Protein AF-A0A090EZD6-F1 (afdb_monomer)

pLDDT: mean 72.9, std 21.99, range [32.62, 94.94]

Secondary structure (DSSP, 8-state):
--HHHHHHHHHHHHHHHHHHHHHTT--S---GGGGGGHHHHHHHHHTPPS--S-----TTSTTSSSS--------

Radius of gyration: 15.55 Å; Cα contacts (8 Å, |Δi|>4): 60; chains: 1; bounding box: 44×37×36 Å

Structure (mmCIF, N/CA/C/O backbone):
data_AF-A0A090EZD6-F1
#
_entry.id   AF-A0A090EZD6-F1
#
loop_
_atom_site.group_PDB
_atom_site.id
_atom_site.type_symbol
_atom_site.label_atom_id
_atom_site.label_alt_id
_atom_site.label_comp_id
_atom_site.label_asym_id
_atom_site.label_entity_id
_atom_site.label_seq_id
_atom_site.pdbx_PDB_ins_code
_atom_site.Cartn_x
_atom_site.Cartn_y
_atom_site.Cartn_z
_atom_site.occupancy
_atom_site.B_iso_or_equiv
_atom_site.auth_seq_id
_atom_site.auth_comp_id
_atom_site.auth_asym_id
_atom_site.auth_atom_id
_atom_site.pdbx_PDB_model_num
ATOM 1 N N . MET A 1 1 ? 7.345 -0.509 -27.820 1.00 47.22 1 MET A N 1
ATOM 2 C CA . MET A 1 1 ? 7.799 -0.466 -26.413 1.00 47.22 1 MET A CA 1
ATOM 3 C C . MET A 1 1 ? 6.704 0.157 -25.552 1.00 47.22 1 MET A C 1
ATOM 5 O O . MET A 1 1 ? 6.685 1.362 -25.363 1.00 47.22 1 MET A O 1
ATOM 9 N N . ALA A 1 2 ? 5.725 -0.642 -25.126 1.00 50.78 2 ALA A N 1
ATOM 10 C CA . ALA A 1 2 ? 4.596 -0.186 -24.297 1.00 50.78 2 ALA A CA 1
ATOM 11 C C . ALA A 1 2 ? 4.372 -1.082 -23.066 1.00 50.78 2 ALA A C 1
ATOM 13 O O . ALA A 1 2 ? 3.718 -0.665 -22.118 1.00 50.78 2 ALA A O 1
ATOM 14 N N . VAL A 1 3 ? 4.954 -2.288 -23.076 1.00 45.12 3 VAL A N 1
ATOM 15 C CA . VAL A 1 3 ? 4.878 -3.255 -21.975 1.00 45.12 3 VAL A CA 1
ATOM 16 C C . VAL A 1 3 ? 5.613 -2.723 -20.740 1.00 45.12 3 VAL A C 1
ATOM 18 O O . VAL A 1 3 ? 5.032 -2.717 -19.668 1.00 45.12 3 VAL A O 1
ATOM 21 N N . ALA A 1 4 ? 6.809 -2.143 -20.906 1.00 58.16 4 ALA A N 1
ATOM 22 C CA . ALA A 1 4 ? 7.594 -1.615 -19.784 1.00 58.16 4 ALA A CA 1
ATOM 23 C C . ALA A 1 4 ? 6.903 -0.465 -19.022 1.00 58.16 4 ALA A C 1
ATOM 25 O O . ALA A 1 4 ? 6.958 -0.425 -17.802 1.00 58.16 4 ALA A O 1
ATOM 26 N N . LYS A 1 5 ? 6.209 0.447 -19.721 1.00 61.28 5 LYS A N 1
ATOM 27 C CA . LYS A 1 5 ? 5.528 1.584 -19.071 1.00 61.28 5 LYS A CA 1
ATOM 28 C C . LYS A 1 5 ? 4.297 1.144 -18.273 1.00 61.28 5 LYS A C 1
ATOM 30 O O . LYS A 1 5 ? 4.146 1.550 -17.128 1.00 61.28 5 LYS A O 1
ATOM 35 N N . LYS A 1 6 ? 3.474 0.263 -18.854 1.00 64.19 6 LYS A N 1
ATOM 36 C CA . LYS A 1 6 ? 2.280 -0.276 -18.183 1.00 64.19 6 LYS A CA 1
ATOM 37 C C . LYS A 1 6 ? 2.637 -1.115 -16.959 1.00 64.19 6 LYS A C 1
ATOM 39 O O . LYS A 1 6 ? 1.905 -1.086 -15.978 1.00 64.19 6 LYS A O 1
ATOM 44 N N . ASP A 1 7 ? 3.748 -1.843 -17.022 1.00 75.00 7 ASP A N 1
ATOM 45 C CA . ASP A 1 7 ? 4.251 -2.631 -15.898 1.00 75.00 7 ASP A CA 1
ATOM 46 C C . ASP A 1 7 ? 4.683 -1.726 -14.731 1.00 75.00 7 ASP A C 1
ATOM 48 O O . ASP A 1 7 ? 4.247 -1.919 -13.599 1.00 75.00 7 ASP A O 1
ATOM 52 N N . GLN A 1 8 ? 5.406 -0.636 -15.021 1.00 78.56 8 GLN A N 1
ATOM 53 C CA . GLN A 1 8 ? 5.786 0.354 -14.006 1.00 78.56 8 GLN A CA 1
ATOM 54 C C . GLN A 1 8 ? 4.577 1.020 -13.328 1.00 78.56 8 GLN A C 1
ATOM 56 O O . GLN A 1 8 ? 4.568 1.171 -12.109 1.00 78.56 8 GLN A O 1
ATOM 61 N N . GLU A 1 9 ? 3.536 1.386 -14.082 1.00 85.19 9 GLU A N 1
ATOM 62 C CA . GLU A 1 9 ? 2.302 1.949 -13.510 1.00 85.19 9 GLU A CA 1
ATOM 63 C C . GLU A 1 9 ? 1.620 0.955 -12.557 1.00 85.19 9 GLU A C 1
ATOM 65 O O . GLU A 1 9 ? 1.173 1.322 -11.469 1.00 85.19 9 GLU A O 1
ATOM 70 N N . ARG A 1 10 ? 1.582 -0.331 -12.926 1.00 87.69 10 ARG A N 1
ATOM 71 C CA . ARG A 1 10 ? 1.003 -1.391 -12.090 1.00 87.69 10 ARG A CA 1
ATOM 72 C C . ARG A 1 10 ? 1.793 -1.632 -10.813 1.00 87.69 10 ARG A C 1
ATOM 74 O O . ARG A 1 10 ? 1.176 -1.818 -9.768 1.00 87.69 10 ARG A O 1
ATOM 81 N N . VAL A 1 11 ? 3.119 -1.570 -10.881 1.00 88.19 11 VAL A N 1
ATOM 82 C CA . VAL A 1 11 ? 4.010 -1.655 -9.717 1.00 88.19 11 VAL A CA 1
ATOM 83 C C . VAL A 1 11 ? 3.738 -0.503 -8.740 1.00 88.19 11 VAL A C 1
ATOM 85 O O . VAL A 1 11 ? 3.580 -0.741 -7.542 1.00 88.19 11 VAL A O 1
ATOM 88 N N . ILE A 1 12 ? 3.591 0.729 -9.242 1.00 88.94 12 ILE A N 1
ATOM 89 C CA . ILE A 1 12 ? 3.257 1.901 -8.414 1.00 88.94 12 ILE A CA 1
ATOM 90 C C . ILE A 1 12 ? 1.887 1.734 -7.750 1.00 88.94 12 ILE A C 1
ATOM 92 O O . ILE A 1 12 ? 1.742 1.965 -6.547 1.00 88.94 12 ILE A O 1
ATOM 96 N N . TYR A 1 13 ? 0.880 1.289 -8.502 1.00 91.50 13 TYR A N 1
ATOM 97 C CA . TYR A 1 13 ? -0.449 1.071 -7.939 1.00 91.50 13 TYR A CA 1
ATOM 98 C C . TYR A 1 13 ? -0.473 -0.054 -6.906 1.00 91.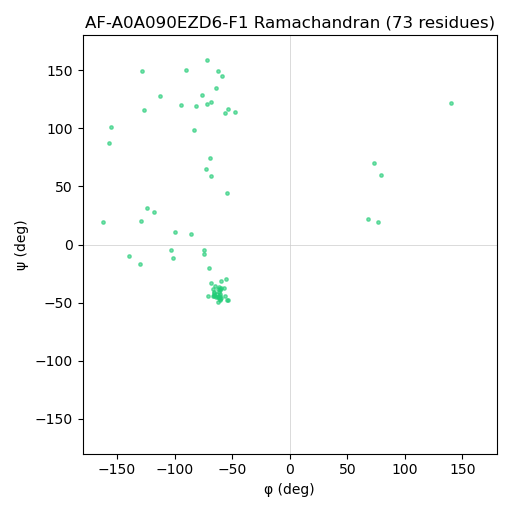50 13 TYR A C 1
ATOM 100 O O . TYR A 1 13 ? -1.068 0.128 -5.845 1.00 91.50 13 TYR A O 1
ATOM 108 N N . ALA A 1 14 ? 0.191 -1.181 -7.169 1.00 93.19 14 ALA A N 1
ATOM 109 C CA . ALA A 1 14 ? 0.296 -2.282 -6.218 1.00 93.19 14 ALA A CA 1
ATOM 110 C C . ALA A 1 14 ? 0.837 -1.777 -4.874 1.00 93.19 14 ALA A C 1
ATOM 112 O O . ALA A 1 14 ? 0.229 -2.005 -3.828 1.00 93.19 14 ALA A O 1
ATOM 113 N N . TRP A 1 15 ? 1.917 -0.998 -4.919 1.00 94.12 15 TRP A N 1
ATOM 114 C CA . TRP A 1 15 ? 2.527 -0.374 -3.751 1.00 94.12 15 TRP A CA 1
ATOM 115 C C . TRP A 1 15 ? 1.595 0.584 -3.006 1.00 94.12 15 TRP A C 1
ATOM 117 O O . TRP A 1 15 ? 1.426 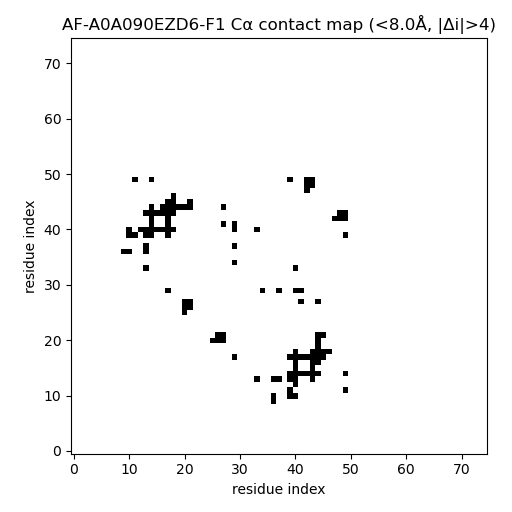0.473 -1.790 1.00 94.12 15 TRP A O 1
ATOM 127 N N . MET A 1 16 ? 0.915 1.481 -3.719 1.00 93.69 16 MET A N 1
ATOM 128 C CA . MET A 1 16 ? -0.046 2.405 -3.110 1.00 93.69 16 MET A CA 1
ATOM 129 C C . MET A 1 16 ? -1.193 1.653 -2.413 1.00 93.69 16 MET A C 1
ATOM 131 O O . MET A 1 16 ? -1.617 2.028 -1.319 1.00 93.69 16 MET A O 1
ATOM 135 N N . TYR A 1 17 ? -1.666 0.554 -3.006 1.00 93.75 17 TYR A N 1
ATOM 136 C CA . TYR A 1 17 ? -2.691 -0.295 -2.400 1.00 93.75 17 TYR A CA 1
ATOM 137 C C . TYR A 1 17 ? -2.188 -1.051 -1.165 1.00 93.75 17 TYR A C 1
ATOM 139 O O . TYR A 1 17 ? -2.963 -1.244 -0.229 1.00 93.75 17 TYR A O 1
ATOM 147 N N . GLY A 1 18 ? -0.912 -1.440 -1.125 1.00 94.19 18 GLY A N 1
ATOM 148 C CA . GLY A 1 18 ? -0.276 -1.993 0.071 1.00 94.19 18 GLY A CA 1
ATOM 149 C C . GLY A 1 18 ? -0.247 -0.994 1.228 1.00 94.19 18 GLY A C 1
ATOM 150 O O . GLY A 1 18 ? -0.704 -1.307 2.328 1.00 94.19 18 GLY A O 1
ATOM 151 N N . GLN A 1 19 ? 0.203 0.239 0.958 1.00 94.31 19 GLN A N 1
ATOM 152 C CA . GLN A 1 19 ? 0.177 1.350 1.924 1.00 94.31 19 GLN A CA 1
ATOM 153 C C . GLN A 1 19 ? -1.237 1.570 2.473 1.00 94.31 19 GLN A C 1
ATOM 155 O O . GLN A 1 19 ? -1.436 1.678 3.685 1.00 94.31 19 GLN A O 1
ATOM 160 N N . GLN A 1 20 ? -2.232 1.622 1.581 1.00 94.06 20 GLN A N 1
ATOM 161 C CA . GLN A 1 20 ? -3.625 1.816 1.967 1.00 94.06 20 GLN A CA 1
ATOM 162 C C . GLN A 1 20 ? -4.140 0.655 2.821 1.00 94.06 20 GLN A C 1
ATOM 164 O O . GLN A 1 20 ? -4.773 0.891 3.843 1.00 94.06 20 GLN A O 1
ATOM 169 N N . ALA A 1 21 ? -3.822 -0.592 2.467 1.00 92.88 21 ALA A N 1
ATOM 170 C CA . ALA A 1 21 ? -4.218 -1.756 3.252 1.00 92.88 21 ALA A CA 1
ATOM 171 C C . ALA A 1 21 ? -3.653 -1.715 4.680 1.00 92.88 21 ALA A C 1
ATOM 173 O O . ALA A 1 21 ? -4.379 -2.019 5.625 1.00 92.88 21 ALA A O 1
ATOM 174 N N . ARG A 1 22 ? -2.407 -1.258 4.857 1.00 91.25 22 ARG A N 1
ATOM 175 C CA . ARG A 1 22 ? -1.845 -1.015 6.191 1.00 91.25 22 ARG A CA 1
ATOM 176 C C . ARG A 1 22 ? -2.592 0.089 6.942 1.00 91.25 22 ARG A C 1
ATOM 178 O O . ARG A 1 22 ? -2.891 -0.092 8.119 1.00 91.25 22 ARG A O 1
ATOM 185 N N . LYS A 1 23 ? -2.895 1.219 6.291 1.00 91.06 23 LYS A N 1
ATOM 186 C CA . LYS A 1 23 ? -3.661 2.326 6.903 1.00 91.06 23 LYS A CA 1
ATOM 187 C C . LYS A 1 23 ? -5.068 1.892 7.320 1.00 91.06 23 LYS A C 1
ATOM 189 O O . LYS A 1 23 ? -5.539 2.300 8.374 1.00 91.06 23 LYS A O 1
ATOM 194 N N . ASP A 1 24 ? -5.690 1.024 6.528 1.00 92.94 24 ASP A N 1
ATOM 195 C CA . ASP A 1 24 ? -6.999 0.429 6.805 1.00 92.94 24 ASP A CA 1
ATOM 196 C C . ASP A 1 24 ? -6.953 -0.651 7.906 1.00 92.94 24 ASP A C 1
ATOM 198 O O . ASP A 1 24 ? -7.993 -1.200 8.264 1.00 92.94 24 ASP A O 1
ATOM 202 N N . GLY A 1 25 ? -5.769 -1.016 8.416 1.00 91.81 25 GLY A N 1
ATOM 203 C CA . GLY A 1 25 ? -5.606 -2.090 9.402 1.00 91.81 25 GLY A CA 1
ATOM 204 C C . GLY A 1 25 ? -5.904 -3.489 8.851 1.00 91.81 25 GLY A C 1
ATOM 205 O O . GLY A 1 25 ? -6.231 -4.395 9.617 1.00 91.81 25 GLY A O 1
ATOM 206 N N . LYS A 1 26 ? -5.822 -3.673 7.528 1.00 92.12 26 LYS A N 1
ATOM 207 C CA . LYS A 1 26 ? -6.023 -4.975 6.883 1.00 92.12 26 LYS A CA 1
ATOM 208 C C . LYS A 1 26 ? -4.850 -5.903 7.163 1.00 92.12 26 LYS A C 1
ATOM 210 O O . LYS A 1 26 ? -3.732 -5.479 7.451 1.00 92.12 26 LYS A O 1
ATOM 215 N N . GLU A 1 27 ? -5.113 -7.195 7.022 1.00 91.44 27 GLU A N 1
ATOM 216 C CA . GLU A 1 27 ? -4.075 -8.213 7.090 1.00 91.44 27 GLU A CA 1
ATOM 217 C C . GLU A 1 27 ? -3.054 -8.024 5.964 1.00 91.44 27 GLU A C 1
ATOM 219 O O . GLU A 1 27 ? -3.385 -7.577 4.861 1.00 91.44 27 GLU A O 1
ATOM 224 N N . ARG A 1 28 ? -1.804 -8.412 6.235 1.00 92.62 28 ARG A N 1
ATOM 225 C CA . ARG A 1 28 ? -0.706 -8.425 5.260 1.00 92.62 28 ARG A CA 1
ATOM 226 C C . ARG A 1 28 ? -0.900 -9.567 4.257 1.00 92.62 28 ARG A C 1
ATOM 228 O O . ARG A 1 28 ? -0.136 -10.529 4.235 1.00 92.62 28 ARG A O 1
ATOM 235 N N . ASN A 1 29 ? -1.962 -9.483 3.465 1.00 93.25 29 ASN A N 1
ATOM 236 C CA . ASN A 1 29 ? -2.367 -10.488 2.497 1.00 93.25 29 ASN A CA 1
ATOM 237 C C . ASN A 1 29 ? -2.534 -9.834 1.123 1.00 93.25 29 ASN A C 1
ATOM 239 O O . ASN A 1 29 ? -3.392 -8.971 0.936 1.00 93.25 29 ASN A O 1
ATOM 243 N N . VAL A 1 30 ? -1.690 -10.247 0.177 1.00 93.75 30 VAL A N 1
ATOM 244 C CA . VAL A 1 30 ? -1.694 -9.721 -1.189 1.00 93.75 30 VAL A CA 1
ATOM 245 C C . VAL A 1 30 ? -2.935 -10.245 -1.921 1.00 93.75 30 VAL A C 1
ATOM 247 O O . VAL A 1 30 ? -3.073 -11.459 -2.087 1.00 93.75 30 VAL A O 1
ATOM 250 N N . PRO A 1 31 ? -3.826 -9.372 -2.422 1.00 92.25 31 PRO A N 1
ATOM 251 C CA . PRO A 1 31 ? -4.950 -9.809 -3.242 1.00 92.25 31 PRO A CA 1
ATOM 252 C C . PRO A 1 31 ? -4.471 -10.546 -4.497 1.00 92.25 31 PRO A C 1
ATOM 254 O O . PRO A 1 31 ? -3.493 -10.133 -5.113 1.00 92.25 31 PRO A O 1
ATOM 257 N N . ALA A 1 32 ? -5.206 -11.568 -4.947 1.00 91.94 32 ALA A N 1
ATOM 258 C CA . ALA A 1 32 ? -4.850 -12.341 -6.147 1.00 91.94 32 ALA A CA 1
ATOM 259 C C . ALA A 1 32 ? -4.661 -11.467 -7.405 1.00 91.94 32 ALA A C 1
ATOM 261 O O . ALA A 1 32 ? -3.836 -11.776 -8.257 1.00 91.94 32 ALA A O 1
ATOM 262 N N . TYR A 1 33 ? -5.378 -10.341 -7.486 1.00 88.56 33 TYR A N 1
ATOM 263 C CA . TYR A 1 33 ? -5.217 -9.334 -8.539 1.00 88.56 33 TYR A CA 1
ATOM 264 C C . TYR A 1 33 ? -3.807 -8.725 -8.601 1.00 88.56 33 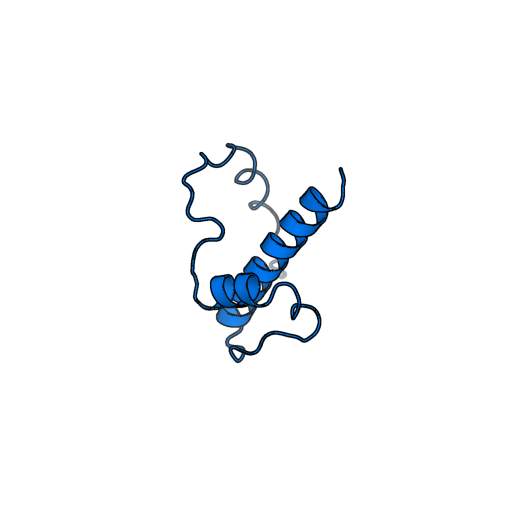TYR A C 1
ATOM 266 O O . TYR A 1 33 ? -3.339 -8.351 -9.669 1.00 88.56 33 TYR A O 1
ATOM 274 N N . TRP A 1 34 ? -3.134 -8.628 -7.454 1.00 93.00 34 TRP A N 1
ATOM 275 C CA . TRP A 1 34 ? -1.785 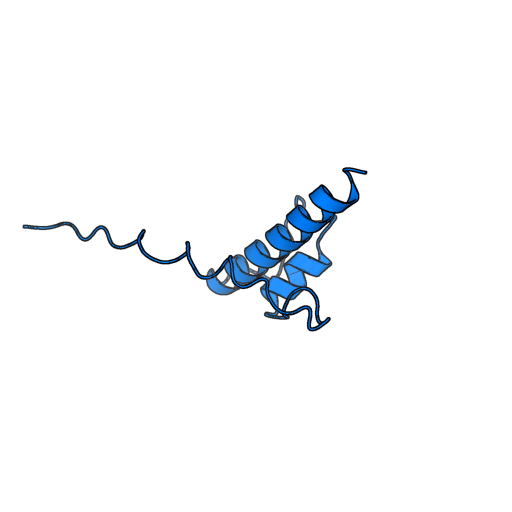-8.091 -7.317 1.00 93.00 34 TRP A CA 1
ATOM 276 C C . TRP A 1 34 ? -0.719 -9.186 -7.226 1.00 93.00 34 TRP A C 1
ATOM 278 O O . TRP A 1 34 ? 0.423 -8.866 -6.926 1.00 93.00 34 TRP A O 1
ATOM 288 N N . ALA A 1 35 ? -1.043 -10.459 -7.490 1.00 90.25 35 ALA A N 1
ATOM 289 C CA . ALA A 1 35 ? -0.084 -11.562 -7.374 1.00 90.25 35 ALA A CA 1
ATOM 290 C C . ALA A 1 35 ? 1.168 -11.359 -8.250 1.00 90.25 35 ALA A C 1
ATOM 292 O O . ALA A 1 35 ? 2.277 -11.642 -7.805 1.00 90.25 35 ALA A O 1
ATOM 293 N N . GLU A 1 36 ? 1.005 -10.798 -9.452 1.00 90.31 36 GLU A N 1
ATOM 294 C CA . GLU A 1 36 ? 2.111 -10.475 -10.371 1.00 90.31 36 GLU A CA 1
ATOM 295 C C . GLU A 1 36 ? 2.993 -9.309 -9.879 1.00 90.31 36 GLU A C 1
ATOM 297 O O . GLU A 1 36 ? 4.146 -9.196 -10.278 1.00 90.31 36 GLU A O 1
ATOM 302 N N . HIS A 1 37 ? 2.483 -8.470 -8.971 1.00 91.62 37 HIS A N 1
ATOM 303 C CA . HIS A 1 37 ? 3.195 -7.333 -8.372 1.00 91.62 37 HIS A CA 1
ATOM 304 C C . HIS A 1 37 ? 3.219 -7.432 -6.839 1.00 91.62 37 HIS A C 1
ATOM 306 O O . HIS A 1 37 ? 3.204 -6.419 -6.132 1.00 91.62 37 HIS A O 1
ATOM 312 N N . ALA A 1 38 ? 3.233 -8.664 -6.319 1.00 92.38 38 ALA A N 1
ATOM 313 C CA . ALA A 1 38 ? 3.103 -8.939 -4.893 1.00 92.38 38 ALA A CA 1
ATOM 314 C C . ALA A 1 38 ? 4.219 -8.277 -4.082 1.00 92.38 38 ALA A C 1
ATOM 316 O O . ALA A 1 38 ? 3.966 -7.748 -3.004 1.00 92.38 38 ALA A O 1
ATOM 317 N N . GLU A 1 39 ? 5.435 -8.244 -4.626 1.00 91.69 39 GLU A N 1
ATOM 318 C CA . GLU A 1 39 ? 6.582 -7.586 -4.001 1.00 91.69 39 GLU A CA 1
ATOM 319 C C . GLU A 1 39 ? 6.336 -6.089 -3.790 1.00 91.69 39 GLU A C 1
ATOM 321 O O . GLU A 1 39 ? 6.530 -5.587 -2.687 1.00 91.69 39 GLU A O 1
ATOM 326 N N . ALA A 1 40 ? 5.840 -5.387 -4.811 1.00 91.38 40 ALA A N 1
ATOM 327 C CA . ALA A 1 40 ? 5.543 -3.961 -4.726 1.00 91.38 40 ALA A CA 1
ATOM 328 C C . ALA A 1 40 ? 4.405 -3.678 -3.736 1.00 91.38 40 ALA A C 1
ATOM 330 O O . ALA A 1 40 ? 4.509 -2.764 -2.918 1.00 91.38 40 ALA A O 1
ATOM 331 N N . TRP A 1 41 ? 3.3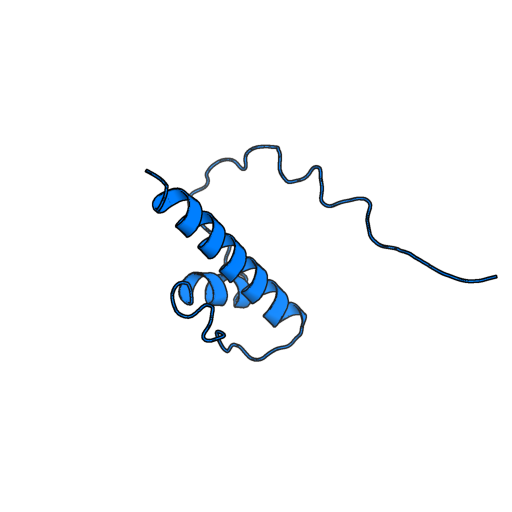50 -4.500 -3.754 1.00 94.94 41 TRP A N 1
ATOM 332 C CA . TRP A 1 41 ? 2.259 -4.408 -2.782 1.00 94.94 41 TRP A CA 1
ATOM 333 C C . TRP A 1 41 ? 2.758 -4.603 -1.348 1.00 94.94 41 TRP A C 1
ATOM 335 O O . TRP A 1 41 ? 2.435 -3.810 -0.466 1.00 94.94 41 TRP A O 1
ATOM 345 N N . LEU A 1 42 ? 3.594 -5.616 -1.110 1.00 94.62 42 LEU A N 1
ATOM 346 C CA . LEU A 1 42 ? 4.165 -5.876 0.210 1.00 94.62 42 LEU A CA 1
ATOM 347 C C . LEU A 1 42 ? 5.098 -4.751 0.653 1.00 94.62 42 LEU A C 1
ATOM 349 O O . LEU A 1 42 ? 4.993 -4.316 1.791 1.00 94.62 42 LEU A O 1
ATOM 353 N N . GLN A 1 43 ? 5.931 -4.213 -0.240 1.00 93.69 43 GLN A N 1
ATOM 354 C CA . GLN A 1 43 ? 6.760 -3.041 0.052 1.00 93.69 43 GLN A CA 1
ATOM 355 C C . GLN A 1 43 ? 5.912 -1.853 0.506 1.00 93.69 43 GLN A C 1
ATOM 357 O O . GLN A 1 43 ? 6.232 -1.218 1.506 1.00 93.69 43 GLN A O 1
ATOM 362 N N . GLY A 1 44 ? 4.798 -1.587 -0.177 1.00 93.06 44 GLY A N 1
ATOM 363 C CA . GLY A 1 44 ? 3.865 -0.543 0.227 1.00 93.06 44 GLY A CA 1
ATOM 364 C C . GLY A 1 44 ? 3.243 -0.810 1.594 1.00 93.06 44 GLY A C 1
ATOM 365 O O . GLY A 1 44 ? 3.206 0.078 2.445 1.00 93.06 44 GLY A O 1
ATOM 366 N N . PHE A 1 45 ? 2.811 -2.049 1.835 1.00 94.81 45 PHE A N 1
ATOM 367 C CA . PHE A 1 45 ? 2.269 -2.464 3.127 1.00 94.81 45 PHE A CA 1
ATOM 368 C C . PHE A 1 45 ? 3.301 -2.305 4.248 1.00 94.81 45 PHE A C 1
ATOM 370 O O . PHE A 1 45 ? 2.994 -1.747 5.294 1.00 94.81 45 PHE A O 1
ATOM 377 N N . ASP A 1 46 ? 4.543 -2.719 4.023 1.00 93.44 46 ASP A N 1
ATOM 378 C CA . ASP A 1 46 ? 5.639 -2.615 4.988 1.00 93.44 46 ASP A CA 1
ATOM 379 C C . ASP A 1 46 ? 6.174 -1.169 5.120 1.00 93.44 46 ASP A C 1
ATOM 381 O O . ASP A 1 46 ? 6.939 -0.861 6.033 1.00 93.44 46 ASP A O 1
ATOM 385 N N . GLY A 1 47 ? 5.727 -0.242 4.261 1.00 90.00 47 GLY A N 1
ATOM 386 C CA . GLY A 1 47 ? 6.151 1.162 4.251 1.00 90.00 47 GLY A CA 1
ATOM 387 C C . GLY A 1 47 ? 7.535 1.397 3.636 1.00 90.00 47 GLY A C 1
ATOM 388 O O . GLY A 1 47 ? 8.152 2.429 3.892 1.00 90.00 47 GLY A O 1
ATOM 389 N N . VAL A 1 48 ? 8.033 0.452 2.842 1.00 90.62 48 VAL A N 1
ATOM 390 C CA . VAL A 1 48 ? 9.288 0.563 2.092 1.00 90.62 48 VAL A CA 1
ATOM 391 C C . VAL A 1 48 ? 9.057 1.467 0.879 1.00 90.62 48 VAL A C 1
ATOM 393 O O . VAL A 1 48 ? 8.120 1.205 0.135 1.00 90.62 48 VAL A O 1
ATOM 396 N N . PRO A 1 49 ? 9.865 2.507 0.625 1.00 82.62 49 PRO A N 1
ATOM 397 C CA . PRO A 1 49 ? 9.701 3.356 -0.554 1.00 82.62 49 PRO A CA 1
ATOM 398 C C . PRO A 1 49 ? 9.938 2.571 -1.852 1.00 82.62 49 PRO A C 1
ATOM 400 O O . PRO A 1 49 ? 10.907 1.818 -1.970 1.00 82.62 49 PRO A O 1
ATOM 403 N N . LEU A 1 50 ? 9.058 2.765 -2.837 1.00 76.38 50 LEU A N 1
ATOM 404 C CA . LEU A 1 50 ? 9.190 2.141 -4.149 1.00 76.38 50 LEU A CA 1
ATOM 405 C C . LEU A 1 50 ? 10.393 2.738 -4.895 1.00 76.38 50 LEU A C 1
ATOM 407 O O . LEU A 1 50 ? 10.442 3.943 -5.120 1.00 76.38 50 LEU A O 1
ATOM 411 N N . GLY A 1 51 ? 11.343 1.891 -5.299 1.00 65.56 51 GLY A N 1
ATOM 412 C CA . GLY A 1 51 ? 12.491 2.300 -6.111 1.00 65.56 51 GLY A CA 1
ATOM 413 C C . GLY A 1 51 ? 13.537 3.105 -5.341 1.00 65.56 51 GLY A C 1
ATOM 414 O O . GLY A 1 51 ? 13.741 4.278 -5.623 1.00 65.56 51 GLY A O 1
ATOM 415 N N . SER A 1 52 ? 14.262 2.462 -4.417 1.00 50.69 52 SER A N 1
ATOM 416 C CA . SER A 1 52 ? 15.516 3.003 -3.859 1.00 50.69 52 SER A CA 1
ATOM 417 C C . SER A 1 52 ? 16.643 3.044 -4.907 1.00 50.69 52 SER A C 1
ATOM 419 O O . SER A 1 52 ? 17.698 2.449 -4.735 1.00 50.69 52 SER A O 1
ATOM 421 N N . GLU A 1 53 ? 16.419 3.767 -5.996 1.00 46.59 53 GLU A N 1
ATOM 422 C CA . GLU A 1 53 ? 17.445 4.572 -6.639 1.00 46.59 53 GLU A CA 1
ATOM 423 C C . GLU A 1 53 ? 17.006 6.025 -6.431 1.00 46.59 53 GLU A C 1
ATOM 425 O O . GLU A 1 53 ? 15.853 6.346 -6.726 1.00 46.59 53 GLU A O 1
ATOM 430 N N . PRO A 1 54 ? 17.866 6.910 -5.899 1.00 40.41 54 PRO A N 1
ATOM 431 C CA . PRO A 1 54 ? 17.563 8.328 -5.763 1.00 40.41 54 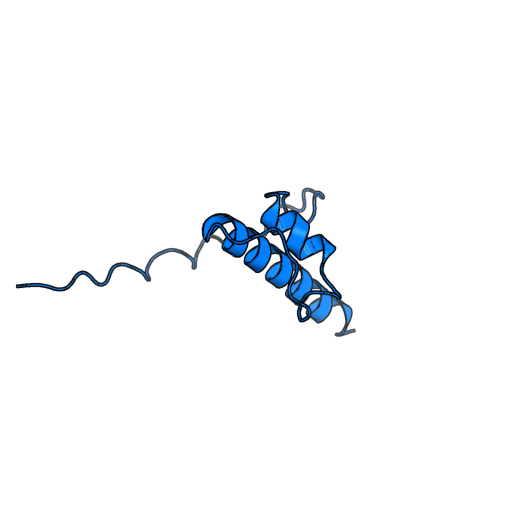PRO A CA 1
ATOM 432 C C . PRO A 1 54 ? 17.513 8.965 -7.157 1.00 40.41 54 PRO A C 1
ATOM 434 O O . PRO A 1 54 ? 18.433 9.657 -7.582 1.00 40.41 54 PRO A O 1
ATOM 437 N N . ASN A 1 55 ? 16.447 8.699 -7.907 1.00 40.03 55 ASN A N 1
ATOM 438 C CA . ASN A 1 55 ? 16.111 9.479 -9.079 1.00 40.03 55 ASN A CA 1
ATOM 439 C C . ASN A 1 55 ? 15.395 10.727 -8.550 1.00 40.03 55 ASN A C 1
ATOM 441 O O . ASN A 1 55 ? 14.397 10.569 -7.839 1.00 40.03 55 ASN A O 1
ATOM 445 N N . PRO A 1 56 ? 15.921 11.944 -8.784 1.00 42.25 56 PRO A N 1
ATOM 446 C CA . PRO A 1 56 ? 15.305 13.164 -8.290 1.00 42.25 56 PRO A CA 1
ATOM 447 C C . PRO A 1 56 ? 13.857 13.169 -8.754 1.00 42.25 56 PRO A C 1
ATOM 449 O O . PRO A 1 56 ? 13.575 13.125 -9.953 1.00 42.25 56 PRO A O 1
ATOM 452 N N . VAL A 1 57 ? 12.958 13.132 -7.774 1.00 46.19 57 VAL A N 1
ATOM 453 C CA . VAL A 1 57 ? 11.518 13.196 -7.969 1.00 46.19 57 VAL A CA 1
ATOM 454 C C . VAL A 1 57 ? 11.282 14.352 -8.925 1.00 46.19 57 VAL A C 1
ATOM 456 O O . VAL A 1 57 ? 11.633 15.493 -8.632 1.00 46.19 57 VAL A O 1
ATOM 459 N N . SER A 1 58 ? 10.796 14.033 -10.123 1.00 43.41 58 SER A N 1
ATOM 460 C CA . SER A 1 58 ? 10.374 15.047 -11.070 1.00 43.41 58 SER A CA 1
ATOM 461 C C . SER A 1 58 ? 9.336 15.887 -10.330 1.00 43.41 58 SER A C 1
ATOM 463 O O . SER A 1 58 ? 8.288 15.360 -9.964 1.00 43.41 58 SER A O 1
ATOM 465 N N . ASP A 1 59 ? 9.699 17.145 -10.087 1.00 47.53 59 ASP A N 1
ATOM 466 C CA . ASP A 1 59 ? 9.058 18.254 -9.357 1.00 47.53 59 ASP A CA 1
ATOM 467 C C . ASP A 1 59 ? 7.628 18.584 -9.843 1.00 47.53 59 ASP A C 1
ATOM 469 O O . ASP A 1 59 ? 7.281 19.715 -10.151 1.00 47.53 59 ASP A O 1
ATOM 473 N N . ARG A 1 60 ? 6.796 17.566 -10.067 1.00 46.19 60 ARG A N 1
ATOM 474 C CA . ARG A 1 60 ? 5.542 17.694 -10.815 1.00 46.19 60 ARG A CA 1
ATOM 475 C C . ARG A 1 60 ? 4.376 16.900 -10.236 1.00 46.19 60 ARG A C 1
ATOM 477 O O . ARG A 1 60 ? 3.259 17.115 -10.685 1.00 46.19 60 ARG A O 1
ATOM 484 N N . LEU A 1 61 ? 4.594 16.014 -9.259 1.00 46.88 61 LEU A N 1
ATOM 485 C CA . LEU A 1 61 ? 3.500 15.234 -8.654 1.00 46.88 61 LEU A CA 1
ATOM 486 C C . LEU A 1 61 ? 3.009 15.746 -7.291 1.00 46.88 61 LEU A C 1
ATOM 488 O O . LEU A 1 61 ? 1.945 15.318 -6.860 1.00 46.88 61 LEU A O 1
ATOM 492 N N . GLU A 1 62 ? 3.715 16.673 -6.638 1.00 46.91 62 GLU A N 1
ATOM 493 C CA . GLU A 1 62 ? 3.265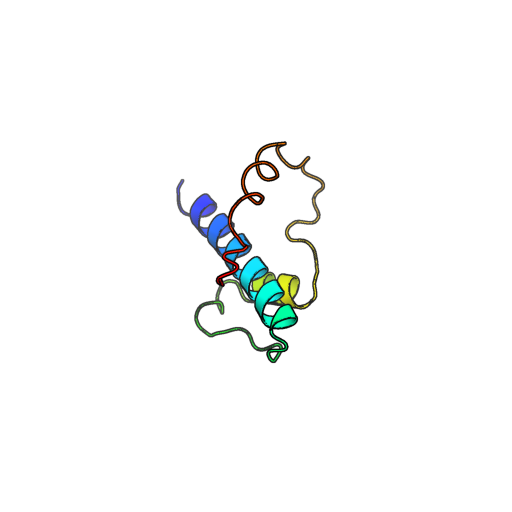 17.268 -5.362 1.00 46.91 62 GLU A CA 1
ATOM 494 C C . GLU A 1 62 ? 2.318 18.471 -5.542 1.00 46.91 62 GLU A C 1
ATOM 496 O O . GLU A 1 62 ? 2.000 19.152 -4.575 1.00 46.91 62 GLU A O 1
ATOM 501 N N . ALA A 1 63 ? 1.850 18.743 -6.767 1.00 46.06 63 ALA A N 1
ATOM 502 C CA . ALA A 1 63 ? 0.989 19.893 -7.063 1.00 46.06 63 ALA A CA 1
ATOM 503 C C . ALA A 1 63 ? -0.507 19.559 -7.240 1.00 46.06 63 ALA A C 1
ATOM 505 O O . ALA A 1 63 ? -1.291 20.483 -7.410 1.00 46.06 63 ALA A O 1
ATOM 506 N N . GLU A 1 64 ? -0.925 18.284 -7.210 1.00 44.78 64 GLU A N 1
ATOM 507 C CA . GLU A 1 64 ? -2.337 17.908 -7.464 1.00 44.78 64 GLU A CA 1
ATOM 508 C C . GLU A 1 64 ? -2.957 16.991 -6.393 1.00 44.78 64 GLU A C 1
ATOM 510 O O . GLU A 1 64 ? -3.957 16.322 -6.647 1.00 44.78 64 GLU A O 1
ATOM 515 N N . LEU A 1 65 ? -2.380 16.941 -5.186 1.00 47.78 65 LEU A N 1
ATOM 516 C CA . LEU A 1 65 ? -2.959 16.203 -4.053 1.00 47.78 65 LEU A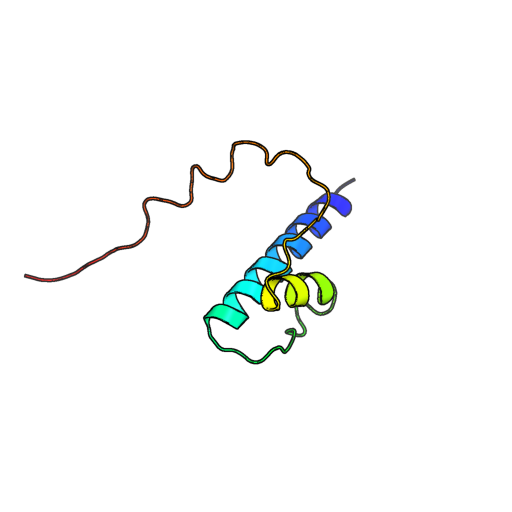 CA 1
ATOM 517 C C . LEU A 1 65 ? -3.318 17.105 -2.860 1.00 47.78 65 LEU A C 1
ATOM 519 O O . LEU A 1 65 ? -3.319 16.646 -1.721 1.00 47.78 65 LEU A O 1
ATOM 523 N N . ASP A 1 66 ? -3.632 18.369 -3.128 1.00 47.53 66 ASP A N 1
ATOM 524 C CA . ASP A 1 66 ? -4.288 19.280 -2.189 1.00 47.53 66 ASP A CA 1
ATOM 525 C C . ASP A 1 66 ? -5.504 19.896 -2.905 1.00 47.53 66 ASP A C 1
ATOM 527 O O . ASP A 1 66 ? -5.496 20.029 -4.123 1.00 47.53 66 ASP A O 1
ATOM 531 N N . GLU A 1 67 ? -6.560 20.220 -2.163 1.00 46.97 67 GLU A N 1
ATOM 532 C CA . GLU A 1 67 ? -7.869 20.710 -2.643 1.00 46.97 67 GLU A CA 1
ATOM 533 C C . GLU A 1 67 ? -8.857 19.663 -3.196 1.00 46.97 67 GLU A C 1
ATOM 535 O O . GLU A 1 67 ? -9.367 19.747 -4.313 1.00 46.97 67 GLU A O 1
ATOM 540 N N . GLY A 1 68 ? -9.243 18.695 -2.359 1.00 49.84 68 GLY A N 1
ATOM 541 C CA . GLY A 1 68 ? -10.395 17.851 -2.688 1.00 49.84 68 GLY A CA 1
ATOM 542 C C . GLY A 1 68 ? -11.045 17.061 -1.558 1.00 49.84 68 GLY A C 1
ATOM 543 O O . GLY A 1 68 ? -11.725 16.084 -1.856 1.00 49.84 68 GLY A O 1
ATOM 544 N N . ALA A 1 69 ? -10.856 17.409 -0.280 1.00 46.69 69 ALA A N 1
ATOM 545 C CA . ALA A 1 69 ? -11.561 16.714 0.801 1.00 46.69 69 ALA A CA 1
ATOM 546 C C . ALA A 1 69 ? -11.686 17.544 2.089 1.00 46.69 69 ALA A C 1
ATOM 548 O O . ALA A 1 69 ? -10.874 17.377 2.985 1.00 46.69 69 ALA A O 1
ATOM 549 N N . VAL A 1 70 ? -12.739 18.364 2.199 1.00 48.66 70 VAL A N 1
ATOM 550 C CA . VAL A 1 70 ? -13.684 18.362 3.339 1.00 48.66 70 VAL A CA 1
ATOM 551 C C . VAL A 1 70 ? -15.007 18.944 2.829 1.00 48.66 70 VAL A C 1
ATOM 553 O O . VAL A 1 70 ? -15.168 20.152 2.689 1.00 48.66 70 VAL A O 1
ATOM 556 N N . ALA A 1 71 ? -15.967 18.067 2.536 1.00 48.84 71 ALA A N 1
ATOM 557 C CA . ALA A 1 71 ? -17.375 18.427 2.588 1.00 48.84 71 ALA A CA 1
ATOM 558 C C . ALA A 1 71 ?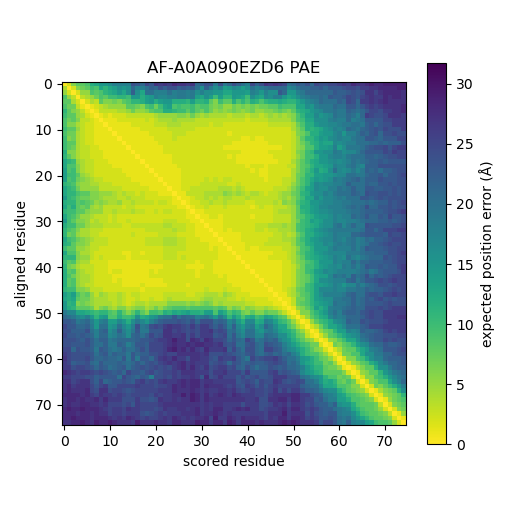 -17.808 18.291 4.053 1.00 48.84 71 ALA A C 1
ATOM 560 O O . ALA A 1 71 ? -18.057 17.182 4.524 1.00 48.84 71 ALA A O 1
ATOM 561 N N . GLU A 1 72 ? -17.849 19.404 4.781 1.00 44.81 72 GLU A N 1
ATOM 562 C CA . GLU A 1 72 ? -18.561 19.491 6.054 1.00 44.81 72 GLU A CA 1
ATOM 563 C C . GLU A 1 72 ? -19.955 20.051 5.760 1.00 44.81 72 GLU A C 1
ATOM 565 O O . GLU A 1 72 ? -20.103 21.120 5.169 1.00 44.81 72 GLU A O 1
ATOM 570 N N . GLY A 1 73 ? -20.987 19.280 6.096 1.00 43.19 73 GLY A N 1
ATOM 571 C CA . GLY A 1 73 ? -22.366 19.740 6.058 1.00 43.19 73 GLY A CA 1
ATOM 572 C C . GLY A 1 73 ? -22.786 20.359 7.387 1.00 43.19 73 GLY A C 1
ATOM 573 O O . GLY A 1 73 ? -22.370 19.886 8.440 1.00 43.19 73 GLY A O 1
ATOM 574 N N . GLY A 1 74 ? -23.709 21.322 7.327 1.00 37.56 74 GLY A N 1
ATOM 575 C CA . GLY A 1 74 ? -24.628 21.620 8.428 1.00 37.56 74 GLY A CA 1
ATOM 576 C C . GLY A 1 74 ? -24.897 23.103 8.684 1.00 37.56 74 GLY A C 1
ATOM 577 O O . GLY A 1 74 ? -23.986 23.828 9.062 1.00 37.56 74 GLY A O 1
ATOM 578 N N . GLY A 1 75 ? -26.178 23.489 8.601 1.00 32.62 75 GLY A N 1
ATOM 579 C CA . GLY A 1 75 ? -26.768 24.572 9.406 1.00 32.62 75 GLY A CA 1
ATOM 580 C C . GLY A 1 75 ? -27.109 25.858 8.684 1.00 32.62 75 GLY A C 1
ATOM 581 O O . GLY A 1 75 ? -26.296 26.796 8.789 1.00 32.62 75 GLY A O 1
#

Sequence (75 aa):
MAVAKKDQERVIYAWMYGQQARKDGKERNVPAYWAEHAEAWLQGFDGVPLGSEPNPVSDRLEAELDEGAVAEGGG

Solvent-accessible surface area (backbone atoms only — not comparable to full-atom values): 4851 Å² total; per-residue (Å²): 141,61,66,71,60,56,50,53,54,48,37,53,49,29,16,53,52,16,35,48,36,46,74,71,68,49,74,100,66,78,54,78,92,37,57,94,34,36,68,36,17,47,32,16,41,74,66,47,76,86,67,92,58,96,64,80,73,71,95,68,71,90,78,76,83,70,93,85,84,82,89,79,86,84,136

Mean predicted aligned error: 12.73 Å

Organism: Mesorhizobium plurifarium (NCBI:txid69974)

Foldseek 3Di:
DCVVVVVVVLLQVLLCQLLVCLVVVHDLDRPPVCPVNSVSNNCSVVVNDDDPPPPPPPPPPVPPPPPDDDPDDDD